Protein AF-A0A6C0LZ73-F1 (afdb_monomer)

Mean predicted aligned error: 19.34 Å

Organism: NCBI:txid1070528

Structure (mmCIF, N/CA/C/O backbone):
data_AF-A0A6C0LZ73-F1
#
_entry.id   AF-A0A6C0LZ73-F1
#
loop_
_atom_site.group_PDB
_atom_site.id
_atom_site.type_symbol
_atom_site.label_atom_id
_atom_site.label_alt_id
_atom_site.label_comp_id
_atom_site.label_asym_id
_atom_site.label_entity_id
_atom_site.label_seq_id
_atom_site.pdbx_PDB_ins_code
_atom_site.Cartn_x
_atom_site.Cartn_y
_atom_site.Cartn_z
_atom_site.occupancy
_atom_site.B_iso_or_equiv
_atom_site.auth_seq_id
_atom_site.auth_comp_id
_atom_site.auth_asym_id
_atom_site.auth_atom_id
_atom_site.pdbx_PDB_model_num
ATOM 1 N N . MET A 1 1 ? 16.440 3.340 41.763 1.00 44.56 1 MET A N 1
ATOM 2 C CA . MET A 1 1 ? 15.799 4.165 40.720 1.00 44.56 1 MET A CA 1
ATOM 3 C C . MET A 1 1 ? 16.515 3.832 39.432 1.00 44.56 1 MET A C 1
ATOM 5 O O . MET A 1 1 ? 17.595 4.354 39.195 1.00 44.56 1 MET A O 1
ATOM 9 N N . ASP A 1 2 ? 16.006 2.846 38.704 1.00 46.75 2 ASP A N 1
ATOM 10 C CA . ASP A 1 2 ? 16.681 2.287 37.537 1.00 46.75 2 ASP A CA 1
ATOM 11 C C . ASP A 1 2 ? 16.527 3.219 36.332 1.00 46.75 2 ASP A C 1
ATOM 13 O O . ASP A 1 2 ? 15.420 3.595 35.946 1.00 46.75 2 ASP A O 1
ATOM 17 N N . ASP A 1 3 ? 17.668 3.623 35.783 1.00 55.78 3 ASP A N 1
ATOM 18 C CA . ASP A 1 3 ? 17.811 4.604 34.715 1.00 55.78 3 ASP A CA 1
ATOM 19 C C . ASP A 1 3 ? 17.316 4.019 33.375 1.00 55.78 3 ASP A C 1
ATOM 21 O O . ASP A 1 3 ? 17.999 3.238 32.709 1.00 55.78 3 ASP A O 1
ATOM 25 N N . LEU A 1 4 ? 16.081 4.373 32.998 1.00 56.34 4 LEU A N 1
ATOM 26 C CA . LEU A 1 4 ? 15.359 3.867 31.817 1.00 56.34 4 LEU A CA 1
ATOM 27 C C . LEU A 1 4 ? 16.003 4.252 30.473 1.00 56.34 4 LEU A C 1
ATOM 29 O O . LEU A 1 4 ? 15.560 3.780 29.427 1.00 56.34 4 LEU A O 1
ATOM 33 N N . SER A 1 5 ? 17.040 5.094 30.482 1.00 63.62 5 SER A N 1
ATOM 34 C CA . SER A 1 5 ? 17.678 5.610 29.267 1.00 63.62 5 SER A CA 1
ATOM 35 C C . SER A 1 5 ? 18.584 4.592 28.562 1.00 63.62 5 SER A C 1
ATOM 37 O O . SER A 1 5 ? 18.956 4.798 27.408 1.00 63.62 5 SER A O 1
ATOM 39 N N . LYS A 1 6 ? 18.922 3.477 29.228 1.00 65.25 6 LYS A N 1
ATOM 40 C CA . LYS A 1 6 ? 19.854 2.455 28.714 1.00 65.25 6 LYS A CA 1
ATOM 41 C C . LYS A 1 6 ? 19.184 1.207 28.137 1.00 65.25 6 LYS A C 1
ATOM 43 O O . LYS A 1 6 ? 19.885 0.291 27.716 1.00 65.25 6 LYS A O 1
ATOM 48 N N . LEU A 1 7 ? 17.854 1.138 28.136 1.00 60.06 7 LEU A N 1
ATOM 49 C CA . LEU A 1 7 ? 17.129 -0.038 27.657 1.00 60.06 7 LEU A CA 1
ATOM 50 C C . LEU A 1 7 ? 16.953 0.010 26.138 1.00 60.06 7 LEU A C 1
ATOM 52 O O . LEU A 1 7 ? 16.575 1.034 25.566 1.00 60.06 7 LEU A O 1
ATOM 56 N N . SER A 1 8 ? 17.182 -1.131 25.486 1.00 73.94 8 SER A N 1
ATOM 57 C CA . SER A 1 8 ? 16.803 -1.345 24.090 1.00 73.94 8 SER A CA 1
ATOM 58 C C . SER A 1 8 ? 15.319 -1.026 23.893 1.00 73.94 8 SER A C 1
ATOM 60 O O . SER A 1 8 ? 14.495 -1.322 24.758 1.00 73.94 8 SER A O 1
ATOM 62 N N . LYS A 1 9 ? 14.940 -0.481 22.729 1.00 72.31 9 LYS A N 1
ATOM 63 C CA . LYS A 1 9 ? 13.530 -0.211 22.388 1.00 72.31 9 LYS A CA 1
ATOM 64 C C . LYS A 1 9 ? 12.647 -1.454 22.589 1.00 72.31 9 LYS A C 1
ATOM 66 O O . LYS A 1 9 ? 11.500 -1.316 22.998 1.00 72.31 9 LYS A O 1
ATOM 71 N N . GLY A 1 10 ? 13.192 -2.654 22.363 1.00 69.75 10 GLY A N 1
ATOM 72 C CA . GLY A 1 10 ? 12.511 -3.923 22.644 1.00 69.75 10 GLY A CA 1
ATOM 73 C C . GLY A 1 10 ? 12.307 -4.187 24.140 1.00 69.75 10 GLY A C 1
ATOM 74 O O . GLY A 1 10 ? 11.194 -4.498 24.554 1.00 69.75 10 GLY A O 1
ATOM 75 N N . GLU A 1 11 ? 13.336 -3.978 24.963 1.00 70.00 11 GLU A N 1
ATOM 76 C CA . GLU A 1 11 ? 13.262 -4.155 26.422 1.00 70.00 11 GLU A CA 1
ATOM 77 C C . GLU A 1 11 ? 12.389 -3.100 27.103 1.00 70.00 11 GLU A C 1
ATOM 79 O O . GLU A 1 11 ? 11.713 -3.403 28.081 1.00 70.00 11 GLU A O 1
ATOM 84 N N . LEU A 1 12 ? 12.366 -1.869 26.584 1.00 64.38 12 LEU A N 1
ATOM 85 C CA . LEU A 1 12 ? 11.480 -0.816 27.071 1.00 64.38 12 LEU A CA 1
ATOM 86 C C . LEU A 1 12 ? 10.012 -1.204 26.841 1.00 64.38 12 LEU A C 1
ATOM 88 O O . LEU A 1 12 ? 9.184 -1.066 27.738 1.00 64.38 12 LEU A O 1
ATOM 92 N N . ILE A 1 13 ? 9.702 -1.748 25.659 1.00 67.69 13 ILE A N 1
ATOM 93 C CA . ILE A 1 13 ? 8.361 -2.235 25.314 1.00 67.69 13 ILE A CA 1
ATOM 94 C C . ILE A 1 13 ? 7.984 -3.444 26.180 1.00 67.69 13 ILE A C 1
ATOM 96 O O . ILE A 1 13 ? 6.857 -3.502 26.668 1.00 67.69 13 ILE A O 1
ATOM 100 N N . GLU A 1 14 ? 8.895 -4.391 26.412 1.00 64.94 14 GLU A N 1
ATOM 101 C CA . GLU A 1 14 ? 8.627 -5.533 27.297 1.00 64.94 14 GLU A CA 1
ATOM 102 C C . GLU A 1 14 ? 8.450 -5.127 28.762 1.00 64.94 14 GLU A C 1
ATOM 104 O O . GLU A 1 14 ? 7.534 -5.622 29.418 1.00 64.94 14 GLU A O 1
ATOM 109 N N . ARG A 1 15 ? 9.237 -4.175 29.278 1.00 61.06 15 ARG A N 1
ATOM 110 C CA . ARG A 1 15 ? 9.051 -3.650 30.640 1.00 61.06 15 ARG A CA 1
ATOM 111 C C . ARG A 1 15 ? 7.747 -2.875 30.791 1.00 61.06 15 ARG A C 1
ATOM 113 O O . ARG A 1 15 ? 7.083 -3.064 31.801 1.00 61.06 15 ARG A O 1
ATOM 120 N N . LEU A 1 16 ? 7.345 -2.084 29.793 1.00 59.44 16 LEU A N 1
ATOM 121 C CA . LEU A 1 16 ? 6.036 -1.414 29.766 1.00 59.44 16 LEU A CA 1
ATOM 122 C C . LEU A 1 16 ? 4.876 -2.420 29.708 1.00 59.44 16 LEU A C 1
ATOM 124 O O . LEU A 1 16 ? 3.844 -2.220 30.343 1.00 59.44 16 LEU A O 1
ATOM 128 N N . LYS A 1 17 ? 5.051 -3.535 28.990 1.00 57.34 17 LYS A N 1
ATOM 129 C CA . LYS A 1 17 ? 4.087 -4.645 28.991 1.00 57.34 17 LYS A CA 1
ATOM 130 C C . LYS A 1 17 ? 4.050 -5.371 30.340 1.00 57.34 17 LYS A C 1
ATOM 132 O O . LYS A 1 17 ? 2.970 -5.757 30.776 1.00 57.34 17 LYS A O 1
ATOM 137 N N . ALA A 1 18 ? 5.189 -5.519 31.016 1.00 53.12 18 ALA A N 1
ATOM 138 C CA . ALA A 1 18 ? 5.294 -6.157 32.329 1.00 53.12 18 ALA A CA 1
ATOM 139 C C . ALA A 1 18 ? 4.784 -5.272 33.484 1.00 53.12 18 ALA A C 1
ATOM 141 O O . ALA A 1 18 ? 4.331 -5.795 34.502 1.00 53.12 18 ALA A O 1
ATOM 142 N N . THR A 1 19 ? 4.799 -3.943 33.334 1.00 49.88 19 THR A N 1
ATOM 143 C CA . THR A 1 19 ? 4.231 -2.993 34.305 1.00 49.88 19 THR A CA 1
ATOM 144 C C . THR A 1 19 ? 2.743 -2.705 34.098 1.00 49.88 19 THR A C 1
ATOM 146 O O . THR A 1 19 ? 2.168 -1.948 34.878 1.00 49.88 19 THR A O 1
ATOM 149 N N . ASN A 1 20 ? 2.065 -3.369 33.152 1.00 55.94 20 ASN A N 1
ATOM 150 C CA . ASN A 1 20 ? 0.606 -3.294 32.972 1.00 55.94 20 ASN A CA 1
ATOM 151 C C . ASN A 1 20 ? -0.1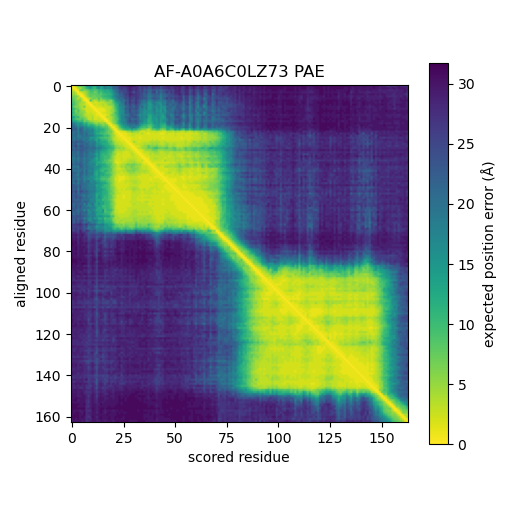96 -4.028 34.069 1.00 55.94 20 ASN A C 1
ATOM 153 O O . ASN A 1 20 ? -1.256 -4.592 33.818 1.00 55.94 20 ASN A O 1
ATOM 157 N N . LYS A 1 21 ? 0.259 -3.972 35.322 1.00 58.72 21 LYS A N 1
ATOM 158 C CA . LYS A 1 21 ? -0.655 -3.967 36.467 1.00 58.72 21 LYS A CA 1
ATOM 159 C C . LYS A 1 21 ? -1.053 -2.514 36.712 1.00 58.72 21 LYS A C 1
ATOM 161 O O . LYS A 1 21 ? -0.660 -1.907 37.704 1.00 58.72 21 LYS A O 1
ATOM 166 N N . SER A 1 22 ? -1.764 -1.937 35.745 1.00 72.75 22 SER A N 1
ATOM 167 C CA . SER A 1 22 ? -2.319 -0.593 35.864 1.00 72.75 22 SER A CA 1
ATOM 168 C C . SER A 1 22 ? -3.232 -0.558 37.088 1.00 72.75 22 SER A C 1
ATOM 170 O O . SER A 1 22 ? -4.021 -1.474 37.304 1.00 72.75 22 SER A O 1
ATOM 172 N N . THR A 1 23 ? -3.097 0.442 37.956 1.00 86.69 23 THR A N 1
ATOM 173 C CA . THR A 1 23 ? -4.063 0.643 39.043 1.00 86.69 23 THR A CA 1
ATOM 174 C C . THR A 1 23 ? -5.417 0.999 38.445 1.00 86.69 23 THR A C 1
ATOM 176 O O . THR A 1 23 ? -5.488 1.602 37.373 1.00 86.69 23 THR A O 1
ATOM 179 N N . CYS A 1 24 ? -6.491 0.630 39.132 1.00 90.50 24 CYS A N 1
ATOM 180 C CA . CYS A 1 24 ? -7.847 0.890 38.689 1.00 90.50 24 CYS A CA 1
ATOM 181 C C . CYS A 1 24 ? -8.045 2.386 38.404 1.00 90.50 24 CYS A C 1
ATOM 183 O O . CYS A 1 24 ? -7.797 3.240 39.252 1.00 90.50 24 CYS A O 1
ATOM 185 N N . ALA A 1 25 ? -8.535 2.692 37.205 1.00 88.69 25 ALA A N 1
ATOM 186 C CA . ALA A 1 25 ? -8.753 4.050 36.725 1.00 88.69 25 ALA A CA 1
ATOM 187 C C . ALA A 1 25 ? -9.956 4.756 37.381 1.00 88.69 25 ALA A C 1
ATOM 189 O O . ALA A 1 25 ? -10.216 5.923 37.086 1.00 88.69 25 ALA A O 1
ATOM 190 N N . TYR A 1 26 ? -10.685 4.074 38.271 1.00 91.75 26 TYR A N 1
ATOM 191 C CA . TYR A 1 26 ? -11.862 4.625 38.931 1.00 91.75 26 TYR A CA 1
ATOM 192 C C . TYR A 1 26 ? -11.523 5.849 39.785 1.00 91.75 26 TYR A C 1
ATOM 194 O O . TYR A 1 26 ? -10.628 5.822 40.640 1.00 91.75 26 TYR A O 1
ATOM 202 N N . ARG A 1 27 ? -12.316 6.907 39.595 1.00 91.00 27 ARG A N 1
ATOM 203 C CA . ARG A 1 27 ? -12.291 8.127 40.404 1.00 91.00 27 ARG A CA 1
ATOM 204 C C . ARG A 1 27 ? -13.671 8.406 40.973 1.00 91.00 27 ARG A C 1
ATOM 206 O O . ARG A 1 27 ? -14.644 8.503 40.227 1.00 91.00 27 ARG A O 1
ATOM 213 N N . SER A 1 28 ? -13.750 8.580 42.289 1.00 89.12 28 SER A N 1
ATOM 214 C CA . SER A 1 28 ? -14.995 8.989 42.936 1.00 89.12 28 SER A CA 1
ATOM 215 C C . SER A 1 28 ? -15.401 10.388 42.462 1.00 89.12 28 SER A C 1
ATOM 217 O O . SER A 1 28 ? -14.575 11.284 42.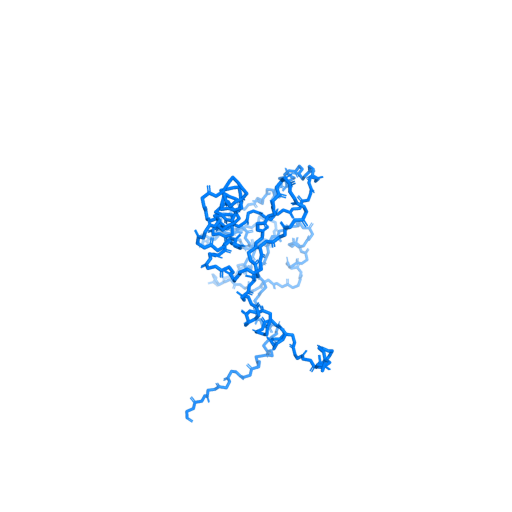320 1.00 89.12 28 SER A O 1
ATOM 219 N N . THR A 1 29 ? -16.691 10.584 42.199 1.00 86.50 29 THR A N 1
ATOM 220 C CA . THR A 1 29 ? -17.250 11.901 41.850 1.00 86.50 29 THR A CA 1
ATOM 221 C C . THR A 1 29 ? -17.601 12.725 43.086 1.00 86.50 29 THR A C 1
ATOM 223 O O . THR A 1 29 ? -17.758 13.938 42.997 1.00 86.50 29 THR A O 1
ATOM 226 N N . ARG A 1 30 ? -17.725 12.069 44.248 1.00 87.38 30 ARG A N 1
ATOM 227 C CA . ARG A 1 30 ? -18.082 12.696 45.531 1.00 87.38 30 ARG A CA 1
ATOM 228 C C . ARG A 1 30 ? -16.864 13.093 46.360 1.00 87.38 30 ARG A C 1
ATOM 230 O O . ARG A 1 30 ? -16.963 13.936 47.241 1.00 87.38 30 ARG A O 1
ATOM 237 N N . SER A 1 31 ? -15.725 12.469 46.091 1.00 82.06 31 SER A N 1
ATOM 238 C CA . SER A 1 31 ? -14.458 12.683 46.781 1.00 82.06 31 SER A CA 1
ATOM 239 C C . SER A 1 31 ? -13.340 12.629 45.750 1.00 82.06 31 SER A C 1
ATOM 241 O O . SER A 1 31 ? -13.401 11.815 44.838 1.00 82.06 31 SER A O 1
ATOM 243 N N . ASN A 1 32 ? -12.295 13.446 45.884 1.00 85.81 32 ASN A N 1
ATOM 244 C CA . ASN A 1 32 ? -11.144 13.417 44.970 1.00 85.81 32 ASN A CA 1
ATOM 245 C C . ASN A 1 32 ? -10.214 12.216 45.256 1.00 85.81 32 ASN A C 1
ATOM 247 O O . ASN A 1 32 ? -9.002 12.355 45.390 1.00 85.81 32 ASN A O 1
ATOM 251 N N . THR A 1 33 ? -10.803 11.037 45.447 1.00 89.00 33 THR A N 1
ATOM 252 C CA . THR A 1 33 ? -10.117 9.789 45.765 1.00 89.00 33 THR A CA 1
ATOM 253 C C . THR A 1 33 ? -10.155 8.868 44.552 1.00 89.00 33 THR A C 1
ATOM 255 O O . THR A 1 33 ? -11.204 8.661 43.933 1.00 89.00 33 THR A O 1
ATOM 258 N N . SER A 1 34 ? -8.997 8.308 44.207 1.00 89.56 34 SER A N 1
ATOM 259 C CA . SER A 1 34 ? -8.852 7.290 43.167 1.00 89.56 34 SER A CA 1
ATOM 260 C C . SER A 1 34 ? -8.696 5.904 43.781 1.00 89.56 34 SER A C 1
ATOM 262 O O . SER A 1 34 ? -8.147 5.756 44.875 1.00 89.56 34 SER A O 1
ATOM 264 N N . CYS A 1 35 ? -9.151 4.881 43.064 1.00 88.50 35 CYS A N 1
ATOM 265 C CA . CYS A 1 35 ? -8.920 3.503 43.467 1.00 88.50 35 CYS A CA 1
ATOM 266 C C . CYS A 1 35 ? -7.428 3.150 43.328 1.00 88.50 35 CYS A C 1
ATOM 268 O O . CYS A 1 35 ? -6.800 3.445 42.317 1.00 88.50 35 CYS A O 1
ATOM 270 N N . THR A 1 36 ? -6.854 2.519 44.351 1.00 88.75 36 THR A N 1
ATOM 271 C CA . THR A 1 36 ? -5.452 2.063 44.357 1.00 88.75 36 THR A CA 1
ATOM 272 C C . THR A 1 36 ? -5.316 0.569 44.069 1.00 88.75 36 THR A C 1
ATOM 274 O O . THR A 1 36 ? -4.202 0.066 43.935 1.00 88.75 36 THR A O 1
ATOM 277 N N . SER A 1 37 ? -6.436 -0.154 43.966 1.00 87.25 37 SER A N 1
ATOM 278 C CA . SER A 1 37 ? -6.452 -1.575 43.623 1.00 87.25 37 SER A CA 1
ATOM 279 C C . SER A 1 37 ? -5.895 -1.804 42.223 1.00 87.25 37 SER A C 1
ATOM 281 O O . SER A 1 37 ? -5.999 -0.945 41.350 1.00 87.25 37 SER A O 1
ATOM 283 N N . LEU A 1 38 ? -5.333 -2.985 41.992 1.00 89.00 38 LEU A N 1
ATOM 284 C CA . LEU A 1 38 ? -4.854 -3.377 40.671 1.00 89.00 38 LEU A CA 1
ATOM 285 C C . LEU A 1 38 ? -6.032 -3.577 39.712 1.00 89.00 38 LEU A C 1
ATOM 287 O O . LEU A 1 38 ? -7.062 -4.131 40.096 1.00 89.00 38 LEU A O 1
ATOM 291 N N . SER A 1 39 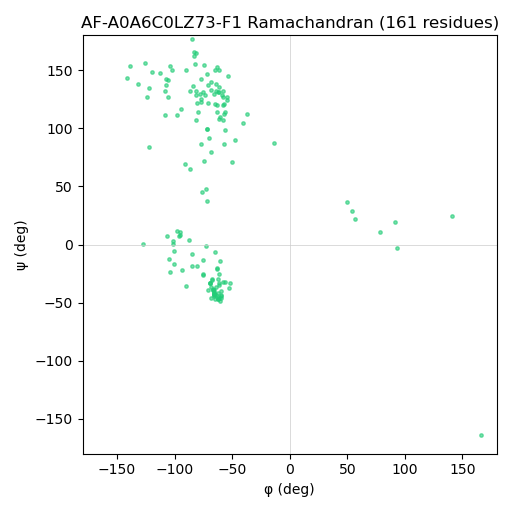? -5.875 -3.134 38.468 1.00 85.50 39 SER A N 1
ATOM 292 C CA . SER A 1 39 ? -6.797 -3.450 37.385 1.00 85.50 39 SER A CA 1
ATOM 293 C C . SER A 1 39 ? -6.746 -4.944 37.094 1.00 85.50 39 SER A C 1
ATOM 295 O O . SER A 1 39 ? -5.671 -5.513 36.900 1.00 85.50 39 SER A O 1
ATOM 297 N N . THR A 1 40 ? -7.916 -5.566 37.045 1.00 83.81 40 THR A N 1
ATOM 298 C CA . THR A 1 40 ? -8.105 -6.969 36.650 1.00 83.81 40 THR A CA 1
ATOM 299 C C . THR A 1 40 ? -8.592 -7.076 35.208 1.00 83.81 40 THR A C 1
ATOM 301 O O . THR A 1 40 ? -8.467 -8.124 34.580 1.00 83.81 40 THR A O 1
ATOM 304 N N . THR A 1 41 ? -9.101 -5.975 34.650 1.00 82.75 41 THR A N 1
ATOM 305 C CA . THR A 1 41 ? -9.667 -5.916 33.303 1.00 82.75 41 THR A CA 1
ATOM 306 C C . THR A 1 41 ? -8.723 -5.244 32.304 1.00 82.75 41 THR A C 1
ATOM 308 O O . THR A 1 41 ? -7.924 -4.371 32.652 1.00 82.75 41 THR A O 1
ATOM 311 N N . ALA A 1 42 ? -8.855 -5.606 31.023 1.00 84.56 42 ALA A N 1
ATOM 312 C CA . ALA A 1 42 ? -8.075 -5.010 29.932 1.00 84.56 42 ALA A CA 1
ATOM 313 C C . ALA A 1 42 ? -8.345 -3.503 29.732 1.00 84.56 42 ALA A C 1
ATOM 315 O O . ALA A 1 42 ? -7.509 -2.796 29.181 1.00 84.56 42 ALA A O 1
ATOM 316 N N . HIS A 1 43 ? -9.493 -3.006 30.207 1.00 84.88 43 HIS A N 1
ATOM 317 C CA . HIS A 1 43 ? -9.902 -1.602 30.117 1.00 84.88 43 HIS A CA 1
ATOM 318 C C . HIS A 1 43 ? -9.559 -0.780 31.376 1.00 84.88 43 HIS A C 1
ATOM 320 O O . HIS A 1 43 ? -9.996 0.364 31.491 1.00 84.88 43 HIS A O 1
ATOM 326 N N . GLY A 1 44 ? -8.760 -1.321 32.307 1.00 88.69 44 GLY A N 1
ATOM 327 C CA . GLY A 1 44 ? -8.147 -0.535 33.385 1.00 88.69 44 GLY A CA 1
ATOM 328 C C . GLY A 1 44 ? -8.947 -0.442 34.690 1.00 88.69 44 GLY A C 1
ATOM 329 O O . GLY A 1 44 ? -8.701 0.475 35.472 1.00 88.69 44 GLY A O 1
ATOM 330 N N . TYR A 1 45 ? -9.901 -1.341 34.951 1.00 92.19 45 TYR A N 1
ATOM 331 C CA . TYR A 1 45 ? -10.710 -1.356 36.180 1.00 92.19 45 TYR A CA 1
ATOM 332 C C . TYR A 1 45 ? -10.540 -2.653 36.980 1.00 92.19 45 TYR A C 1
ATOM 334 O O . TYR A 1 45 ? -10.287 -3.718 36.413 1.00 92.19 45 TYR A O 1
ATOM 342 N N . CYS A 1 46 ? -10.657 -2.555 38.308 1.00 92.94 46 CYS A N 1
ATOM 343 C CA . CYS A 1 46 ? -10.720 -3.712 39.205 1.00 92.94 46 CYS A CA 1
ATOM 344 C C . CYS A 1 46 ? -12.146 -4.276 39.280 1.00 92.94 46 CYS A C 1
ATOM 346 O O . CYS A 1 46 ? -13.101 -3.583 38.928 1.00 92.94 46 CYS A O 1
ATOM 348 N N . ASP A 1 47 ? -12.296 -5.487 39.819 1.00 92.25 47 ASP A N 1
ATOM 349 C CA . ASP A 1 47 ? -13.585 -6.197 39.885 1.00 92.25 47 ASP A CA 1
ATOM 350 C C . ASP A 1 47 ? -14.677 -5.414 40.634 1.00 92.25 47 ASP A C 1
ATOM 352 O O . ASP A 1 47 ? -15.843 -5.466 40.267 1.00 92.25 47 ASP A O 1
ATOM 356 N N . ILE A 1 48 ? -14.301 -4.620 41.644 1.00 93.50 48 ILE A N 1
ATOM 357 C CA . ILE A 1 48 ? -15.243 -3.801 42.429 1.00 93.50 48 ILE A CA 1
ATOM 358 C C . ILE A 1 48 ? -15.826 -2.653 41.592 1.00 93.50 48 ILE A C 1
ATOM 360 O O . ILE A 1 48 ? -16.967 -2.245 41.796 1.00 93.50 48 ILE A O 1
ATOM 364 N N . HIS A 1 49 ? -15.041 -2.106 40.662 1.00 93.44 49 HIS A N 1
ATOM 365 C CA . HIS A 1 49 ? -15.433 -0.947 39.859 1.00 93.44 49 HIS A CA 1
ATOM 366 C C . HIS A 1 49 ? -15.762 -1.305 38.406 1.00 93.44 49 HIS A C 1
ATOM 368 O O . HIS A 1 49 ? -15.986 -0.393 37.607 1.00 93.44 49 HIS A O 1
ATOM 374 N N . ALA A 1 50 ? -15.817 -2.596 38.068 1.00 91.69 50 ALA A N 1
ATOM 375 C CA . ALA A 1 50 ? -16.086 -3.089 36.720 1.00 91.69 50 ALA A CA 1
ATOM 376 C C . ALA A 1 50 ? -17.483 -2.693 36.199 1.00 91.69 50 ALA A C 1
ATOM 378 O O . ALA A 1 50 ? -17.643 -2.458 35.004 1.00 91.69 50 ALA A O 1
ATOM 379 N N . ASP A 1 51 ? -18.464 -2.531 37.093 1.00 92.81 51 ASP A N 1
ATOM 380 C CA . ASP A 1 51 ? -19.849 -2.164 36.753 1.00 92.81 51 ASP A CA 1
ATOM 381 C C . ASP A 1 51 ? -20.147 -0.657 36.859 1.00 92.81 51 ASP A C 1
ATOM 383 O O . ASP A 1 51 ? -21.292 -0.214 36.757 1.00 92.81 51 ASP A O 1
ATOM 387 N N . THR A 1 52 ? -19.127 0.177 37.073 1.00 93.06 52 THR A N 1
ATOM 388 C CA . THR A 1 52 ? -19.319 1.635 37.125 1.00 93.06 52 THR A CA 1
ATOM 389 C C . THR A 1 52 ? -19.538 2.224 35.727 1.00 93.06 52 THR A C 1
ATOM 391 O O . THR A 1 52 ? -19.027 1.710 34.734 1.00 93.06 52 THR A O 1
ATOM 394 N N . LEU A 1 53 ? -20.221 3.375 35.627 1.00 93.38 53 LEU A N 1
ATOM 395 C CA . LEU A 1 53 ? -20.373 4.098 34.348 1.00 93.38 53 LEU A CA 1
ATOM 396 C C . LEU A 1 53 ? -19.019 4.443 33.696 1.00 93.38 53 LEU A C 1
ATOM 398 O O . LEU A 1 53 ? -18.900 4.449 32.471 1.00 93.38 53 LEU A O 1
ATOM 402 N N . GLN A 1 54 ? -17.989 4.702 34.511 1.00 91.25 54 GLN A N 1
ATOM 403 C CA . GLN A 1 54 ? -16.627 4.956 34.032 1.00 91.25 54 GLN A CA 1
ATOM 404 C C . GLN A 1 54 ? -16.025 3.706 33.374 1.00 91.25 54 GLN A C 1
ATOM 406 O O . GLN A 1 54 ? -15.474 3.799 32.275 1.00 91.25 54 GLN A O 1
ATOM 411 N N . ALA A 1 55 ? -16.193 2.537 34.000 1.00 91.56 55 ALA A N 1
ATOM 412 C CA . ALA A 1 55 ? -15.765 1.261 33.436 1.00 91.56 55 ALA A CA 1
ATOM 413 C C . ALA A 1 55 ? -16.549 0.898 32.169 1.00 91.56 55 ALA A C 1
ATOM 415 O O . ALA A 1 55 ? -15.944 0.491 31.181 1.00 91.56 55 ALA A O 1
ATOM 416 N N . ALA A 1 56 ? -17.864 1.133 32.141 1.00 92.00 56 ALA A N 1
ATOM 417 C CA . ALA A 1 56 ? -18.695 0.890 30.963 1.00 92.00 56 ALA A CA 1
ATOM 418 C C . ALA A 1 56 ? -18.240 1.721 29.747 1.00 92.00 56 ALA A C 1
ATOM 420 O O . ALA A 1 56 ? -18.063 1.171 28.660 1.00 92.00 56 ALA A O 1
ATOM 421 N N . SER A 1 57 ? -17.971 3.019 29.936 1.00 92.56 57 SER A N 1
ATOM 422 C CA . SER A 1 57 ? -17.451 3.881 28.864 1.00 92.56 57 SER A CA 1
ATOM 423 C C . SER A 1 57 ? -16.037 3.479 28.429 1.00 92.56 57 SER A C 1
ATOM 425 O O . SER A 1 57 ? -15.727 3.486 27.238 1.00 92.56 57 SER A O 1
ATOM 427 N N . ALA A 1 58 ? -15.172 3.081 29.367 1.00 90.38 58 ALA A N 1
ATOM 428 C CA . ALA A 1 58 ? -13.839 2.582 29.038 1.00 90.38 58 ALA A CA 1
ATOM 429 C C . ALA A 1 58 ? -13.887 1.259 28.255 1.00 90.38 58 ALA A C 1
ATOM 431 O O . ALA A 1 58 ? -13.126 1.088 27.303 1.00 90.38 58 ALA A O 1
ATOM 432 N N . ARG A 1 59 ? -14.810 0.356 28.607 1.00 90.75 59 ARG A N 1
ATOM 433 C CA . ARG A 1 59 ? -15.051 -0.901 27.892 1.00 90.75 59 ARG A CA 1
ATOM 434 C C . ARG A 1 59 ? -15.520 -0.649 26.463 1.00 90.75 59 ARG A C 1
ATOM 436 O O . ARG A 1 59 ? -14.959 -1.236 25.549 1.00 90.75 59 ARG A O 1
ATOM 443 N N . GLU A 1 60 ? -16.485 0.246 26.264 1.00 92.50 60 GLU A N 1
ATOM 444 C CA . GLU A 1 60 ? -16.968 0.609 24.925 1.00 92.50 60 GLU A CA 1
ATOM 445 C C . GLU A 1 60 ? -15.843 1.184 24.052 1.00 92.50 60 GLU A C 1
ATOM 447 O O . GLU A 1 60 ? -15.667 0.773 22.906 1.00 92.50 60 GLU A O 1
ATOM 452 N N . ARG A 1 61 ? -15.018 2.084 24.603 1.00 87.06 61 ARG A N 1
ATOM 453 C CA . ARG A 1 61 ? -13.858 2.642 23.887 1.00 87.06 61 ARG A CA 1
ATOM 454 C C . ARG A 1 61 ? -12.833 1.572 23.526 1.00 87.06 61 ARG A C 1
ATOM 456 O O . ARG A 1 61 ? -12.309 1.592 22.417 1.00 87.06 61 ARG A O 1
ATOM 463 N N . TYR A 1 62 ? -12.559 0.644 24.441 1.00 88.88 62 TYR A N 1
ATOM 464 C CA . TYR A 1 62 ? -11.636 -0.465 24.206 1.00 88.88 62 TYR A CA 1
ATOM 465 C C . TYR A 1 62 ? -12.164 -1.433 23.140 1.00 88.88 62 TYR A C 1
ATOM 467 O O . TYR A 1 62 ? -11.420 -1.857 22.257 1.00 88.88 62 TYR A O 1
ATOM 475 N N . GLU A 1 63 ? -13.455 -1.761 23.174 1.00 90.88 63 GLU A N 1
ATOM 476 C CA . GLU A 1 63 ? -14.089 -2.616 22.170 1.00 90.88 63 GLU A CA 1
ATOM 477 C C . GLU A 1 63 ? -14.105 -1.943 20.794 1.00 90.88 63 GLU A C 1
ATOM 479 O O . GLU A 1 63 ? -13.732 -2.562 19.798 1.00 90.88 63 GLU A O 1
ATOM 484 N N . LYS A 1 64 ? -14.436 -0.649 20.735 1.00 89.69 64 LYS A N 1
ATOM 485 C CA . LYS A 1 64 ? -14.380 0.128 19.495 1.00 89.69 64 LYS A CA 1
ATOM 486 C C . LYS A 1 64 ? -12.963 0.173 18.922 1.00 89.69 64 LYS A C 1
ATOM 488 O O . LYS A 1 64 ? -12.790 -0.132 17.747 1.00 89.69 64 LYS A O 1
ATOM 493 N N . ALA A 1 65 ? -11.962 0.489 19.746 1.00 83.38 65 ALA A N 1
ATOM 494 C CA . ALA A 1 65 ? -10.565 0.533 19.320 1.00 83.38 65 ALA A CA 1
ATOM 495 C C . ALA A 1 65 ? -10.073 -0.844 18.853 1.00 83.38 65 ALA A C 1
ATOM 497 O O . ALA A 1 65 ? -9.519 -0.965 17.771 1.00 83.38 65 ALA A O 1
ATOM 498 N N . SER A 1 66 ? -10.349 -1.907 19.609 1.00 84.56 66 SER A N 1
ATOM 499 C CA . SER A 1 66 ? -9.931 -3.262 19.227 1.00 84.56 66 SER A CA 1
ATOM 500 C C . SER A 1 66 ? -10.649 -3.789 17.980 1.00 84.56 66 SER A C 1
ATOM 502 O O . SER A 1 66 ? -10.070 -4.568 17.223 1.00 84.56 66 SER A O 1
ATOM 504 N N . ARG A 1 67 ? -11.892 -3.363 17.722 1.00 84.19 67 ARG A N 1
ATOM 505 C CA . ARG A 1 67 ? -12.599 -3.647 16.466 1.00 84.19 67 ARG A CA 1
ATOM 506 C C . ARG A 1 67 ? -12.012 -2.866 15.290 1.00 84.19 67 ARG A C 1
ATOM 508 O O . ARG A 1 67 ? -11.911 -3.425 14.199 1.00 84.19 67 ARG A O 1
ATOM 515 N N . GLU A 1 68 ? -11.624 -1.615 15.508 1.00 78.44 68 GLU A N 1
ATOM 516 C CA . GLU A 1 68 ? -10.947 -0.783 14.509 1.00 78.44 68 GLU A CA 1
ATOM 517 C C . GLU A 1 68 ? -9.561 -1.344 14.170 1.00 78.44 68 GLU A C 1
ATOM 519 O O . GLU A 1 68 ? -9.247 -1.478 12.998 1.00 78.44 68 GLU A O 1
ATOM 524 N N . GLU A 1 69 ? -8.792 -1.806 15.160 1.00 70.69 69 GLU A N 1
ATOM 525 C CA . GLU A 1 69 ? -7.488 -2.454 14.944 1.00 70.69 69 GLU A CA 1
ATOM 526 C C . GLU A 1 69 ? -7.588 -3.821 14.246 1.00 70.69 69 GLU A C 1
ATOM 528 O O . GLU A 1 69 ? -6.668 -4.228 13.537 1.00 70.69 69 GLU A O 1
ATOM 533 N N . ARG A 1 70 ? -8.686 -4.563 14.449 1.00 74.06 70 ARG A N 1
ATOM 534 C CA . ARG A 1 70 ? -8.946 -5.837 13.747 1.00 74.06 70 ARG A CA 1
ATOM 535 C C . ARG A 1 70 ? -9.506 -5.646 12.344 1.00 74.06 70 ARG A C 1
ATOM 537 O O . ARG A 1 70 ? -9.480 -6.585 11.551 1.00 74.06 70 ARG A O 1
ATOM 544 N N . SER A 1 71 ? -10.039 -4.467 12.054 1.00 68.06 71 SER A N 1
ATOM 545 C CA . SER A 1 71 ? -10.401 -4.092 10.697 1.00 68.06 71 SER A CA 1
ATOM 546 C C . SER A 1 71 ? -9.113 -3.627 10.010 1.00 68.06 71 SER A C 1
ATOM 548 O O . SER A 1 71 ? -8.371 -2.856 10.611 1.00 68.06 71 SER A O 1
ATOM 550 N N . PRO A 1 72 ? -8.779 -4.087 8.792 1.00 56.00 72 PRO A N 1
ATOM 551 C CA . PRO A 1 72 ? -7.677 -3.485 8.051 1.00 56.00 72 PRO A CA 1
ATOM 552 C C . PRO A 1 72 ? -7.990 -1.993 7.917 1.00 56.00 72 PRO A C 1
ATOM 554 O O . PRO A 1 72 ? -9.004 -1.622 7.326 1.00 56.00 72 PRO A O 1
ATOM 557 N N . THR A 1 73 ? -7.185 -1.149 8.555 1.00 54.25 73 THR A N 1
ATOM 558 C CA . THR A 1 73 ? -7.390 0.295 8.553 1.00 54.25 73 THR A CA 1
ATOM 559 C C . THR A 1 73 ? -7.397 0.802 7.109 1.00 54.25 73 THR A C 1
ATOM 561 O O . THR A 1 73 ? -6.429 0.558 6.384 1.00 54.25 73 THR A O 1
ATOM 564 N N . PRO A 1 74 ? -8.420 1.553 6.662 1.00 54.88 74 PRO A N 1
ATOM 565 C CA . PRO A 1 74 ? -8.165 2.561 5.651 1.00 54.88 74 PRO A CA 1
ATOM 566 C C . PRO A 1 74 ? -7.226 3.604 6.291 1.00 54.88 74 PRO A C 1
ATOM 568 O O . PRO A 1 74 ? -7.439 3.998 7.444 1.00 54.88 74 PRO A O 1
ATOM 571 N N . PRO A 1 75 ? -6.135 4.000 5.619 1.00 50.34 75 PRO A N 1
ATOM 572 C CA . PRO A 1 75 ? -5.165 4.926 6.184 1.00 50.34 75 PRO A CA 1
ATOM 573 C C . PRO A 1 75 ? -5.826 6.286 6.444 1.00 50.34 75 PRO A C 1
ATOM 575 O O . PRO A 1 75 ? -6.313 6.941 5.529 1.00 50.34 75 PRO A O 1
ATOM 578 N N . ASN A 1 76 ? -5.821 6.712 7.707 1.00 49.09 76 ASN A N 1
ATOM 579 C CA . ASN A 1 76 ? -6.174 8.067 8.116 1.00 49.09 76 ASN A CA 1
ATOM 580 C C . ASN A 1 76 ? -5.041 9.015 7.675 1.00 49.09 76 ASN A C 1
ATOM 582 O O . ASN A 1 76 ? -4.005 9.102 8.337 1.00 49.09 76 ASN A O 1
ATOM 586 N N . SER A 1 77 ? -5.235 9.704 6.554 1.00 50.38 77 SER A N 1
ATOM 587 C CA . SER A 1 77 ? -4.655 11.029 6.314 1.00 50.38 77 SER A CA 1
ATOM 588 C C . SER A 1 77 ? -5.788 12.049 6.441 1.00 50.38 77 SER A C 1
ATOM 590 O O . SER A 1 77 ? -6.903 11.742 6.021 1.00 50.38 77 SER A O 1
ATOM 592 N N . PRO A 1 78 ? -5.541 13.232 7.034 1.00 51.69 78 PRO A N 1
ATOM 593 C CA . PRO A 1 78 ? -6.561 14.265 7.159 1.00 51.69 78 PRO A CA 1
ATOM 594 C C . PRO A 1 78 ? -7.016 14.697 5.767 1.00 51.69 78 PRO A C 1
ATOM 596 O O . PRO A 1 78 ? -6.155 14.912 4.913 1.00 51.69 78 PRO A O 1
ATOM 599 N N . ASP A 1 79 ? -8.336 14.827 5.593 1.00 51.50 79 ASP A N 1
ATOM 600 C CA . ASP A 1 79 ? -9.044 15.590 4.559 1.00 51.50 79 ASP A CA 1
ATOM 601 C C . ASP A 1 79 ? -8.123 16.563 3.806 1.00 51.50 79 ASP A C 1
ATOM 603 O O . ASP A 1 79 ? -7.925 17.730 4.155 1.00 51.50 79 ASP A O 1
ATOM 607 N N . ARG A 1 80 ? -7.506 16.041 2.759 1.00 51.97 80 ARG A N 1
ATOM 608 C CA . ARG A 1 80 ? -7.470 16.738 1.495 1.00 51.97 80 ARG A CA 1
ATOM 609 C C . ARG A 1 80 ? -8.458 15.953 0.674 1.00 51.97 80 ARG A C 1
ATOM 611 O O . ARG A 1 80 ? -8.330 14.729 0.628 1.00 51.97 80 ARG A O 1
ATOM 618 N N . ASP A 1 81 ? -9.427 16.635 0.089 1.00 48.97 81 ASP A N 1
ATOM 619 C CA . ASP A 1 81 ? -10.084 16.173 -1.118 1.00 48.97 81 ASP A CA 1
ATOM 620 C C . ASP A 1 81 ? -8.966 15.752 -2.083 1.00 48.97 81 ASP A C 1
ATOM 622 O O . ASP A 1 81 ? -8.369 16.560 -2.789 1.00 48.97 81 ASP A O 1
ATOM 626 N N . ILE A 1 82 ? -8.570 14.483 -2.012 1.00 52.56 82 ILE A N 1
ATOM 627 C CA . ILE A 1 82 ? -7.982 13.807 -3.142 1.00 52.56 82 ILE A CA 1
ATOM 628 C C . ILE A 1 82 ? -9.236 13.541 -3.944 1.00 52.56 82 ILE A C 1
ATOM 630 O O . ILE A 1 82 ? -9.924 12.543 -3.740 1.00 52.56 82 ILE A O 1
ATOM 634 N N . GLU A 1 83 ? -9.597 14.542 -4.750 1.00 56.47 83 GLU A N 1
ATOM 635 C CA . GLU A 1 83 ? -10.206 14.273 -6.037 1.00 56.47 83 GLU A CA 1
ATOM 636 C C . GLU A 1 83 ? -9.465 13.037 -6.534 1.00 56.47 83 GLU A C 1
ATOM 638 O O . GLU A 1 83 ? -8.232 13.056 -6.635 1.00 56.47 83 GLU A O 1
ATOM 643 N N . ASP A 1 84 ? -10.188 11.920 -6.618 1.00 49.25 84 ASP A N 1
ATOM 644 C CA . ASP A 1 84 ? -9.748 10.746 -7.348 1.00 49.25 84 ASP A CA 1
ATOM 645 C C . ASP A 1 84 ? -9.518 11.303 -8.753 1.00 49.25 84 ASP A C 1
ATOM 647 O O . ASP A 1 84 ? -10.433 11.436 -9.563 1.00 49.25 84 ASP A O 1
ATOM 651 N N . ASP A 1 85 ? -8.314 11.830 -8.970 1.00 51.72 85 ASP A N 1
ATOM 652 C CA . ASP A 1 85 ? -7.759 12.087 -10.275 1.00 51.72 85 ASP A CA 1
ATOM 653 C C . ASP A 1 85 ? -7.550 10.659 -10.771 1.00 51.72 85 ASP A C 1
ATOM 655 O O . ASP A 1 85 ? -6.473 10.065 -10.652 1.00 51.72 85 ASP A O 1
ATOM 659 N N . ASP A 1 86 ? -8.649 10.061 -11.239 1.00 56.66 86 ASP A N 1
ATOM 660 C CA . ASP A 1 86 ? -8.657 9.203 -12.403 1.00 56.66 86 ASP A CA 1
ATOM 661 C C . ASP A 1 86 ? -7.920 10.012 -13.490 1.00 56.66 86 ASP A C 1
ATOM 663 O O . ASP A 1 86 ? -8.540 10.572 -14.390 1.00 56.66 86 ASP A O 1
ATOM 667 N N . GLU A 1 87 ? -6.592 10.169 -13.350 1.00 63.16 87 GLU A N 1
ATOM 668 C CA . GLU A 1 87 ? -5.701 10.659 -14.390 1.00 63.16 87 GLU A CA 1
ATOM 669 C C . GLU A 1 87 ? -5.971 9.680 -15.520 1.00 63.16 87 GLU A C 1
ATOM 671 O O . GLU A 1 87 ? -5.484 8.546 -15.454 1.00 63.16 87 GLU A O 1
ATOM 676 N N . ASP A 1 88 ? -6.814 10.090 -16.474 1.00 63.22 88 ASP A N 1
ATOM 677 C CA . ASP A 1 88 ? -7.269 9.287 -17.599 1.00 63.22 88 ASP A CA 1
ATOM 678 C C . ASP A 1 88 ? -6.070 8.491 -18.115 1.00 63.22 88 ASP A C 1
ATOM 680 O O . ASP A 1 88 ? -5.138 9.060 -18.701 1.00 63.22 88 ASP A O 1
ATOM 684 N N . GLU A 1 89 ? -6.029 7.184 -17.810 1.00 65.12 89 GLU A N 1
ATOM 685 C CA . GLU A 1 89 ? -4.906 6.355 -18.228 1.00 65.12 89 GLU A CA 1
ATOM 686 C C . GLU A 1 89 ? -4.841 6.496 -19.750 1.00 65.12 89 GLU A C 1
ATOM 688 O O . GLU A 1 89 ? -5.840 6.221 -20.421 1.00 65.12 89 GLU A O 1
ATOM 693 N N . PRO A 1 90 ? -3.716 6.975 -20.316 1.00 66.88 90 PRO A N 1
ATOM 694 C CA . PRO A 1 90 ? -3.682 7.359 -21.716 1.00 66.88 90 PRO A CA 1
ATOM 695 C C . PRO A 1 90 ? -4.083 6.154 -22.558 1.00 66.88 90 PRO A C 1
ATOM 697 O O . PRO A 1 90 ? -3.436 5.106 -22.480 1.00 66.88 90 PRO A O 1
ATOM 700 N N . GLU A 1 91 ? -5.159 6.301 -23.335 1.00 77.44 91 GLU A N 1
ATOM 701 C CA . GLU A 1 91 ? -5.732 5.207 -24.115 1.00 77.44 91 GLU A CA 1
ATOM 702 C C . GLU A 1 91 ? -4.664 4.649 -25.067 1.00 77.44 91 GLU A C 1
ATOM 704 O O . GLU A 1 91 ? -4.238 5.288 -26.035 1.00 77.44 91 GLU A O 1
ATOM 709 N N . ILE A 1 92 ? -4.164 3.451 -24.756 1.00 80.25 92 ILE A N 1
ATOM 710 C CA . ILE A 1 92 ? -3.106 2.817 -25.538 1.00 80.25 92 ILE A CA 1
ATOM 711 C C . ILE A 1 92 ? -3.760 2.152 -26.749 1.00 80.25 92 ILE A C 1
ATOM 713 O O . ILE A 1 92 ? -4.396 1.106 -26.632 1.00 80.25 92 ILE A O 1
ATOM 717 N N . SER A 1 93 ? -3.566 2.730 -27.934 1.00 86.44 93 SER A N 1
ATOM 718 C CA . SER A 1 93 ? -4.011 2.135 -29.199 1.00 86.44 93 SER A CA 1
ATOM 719 C C . SER A 1 93 ? -3.175 0.892 -29.547 1.00 86.44 93 SER A C 1
ATOM 721 O O . SER A 1 93 ? -2.117 0.988 -30.173 1.00 86.44 93 SER A O 1
ATOM 723 N N . VAL A 1 94 ? -3.637 -0.290 -29.127 1.00 90.12 94 VAL A N 1
ATOM 724 C CA . VAL A 1 94 ? -3.002 -1.589 -29.417 1.00 90.12 94 VAL A CA 1
ATOM 725 C C . VAL A 1 94 ? -3.803 -2.399 -30.438 1.00 90.12 94 VAL A C 1
ATOM 727 O O . VAL A 1 94 ? -5.030 -2.422 -30.417 1.00 90.12 94 VAL A O 1
ATOM 730 N N . GLN A 1 95 ? -3.102 -3.104 -31.324 1.00 90.75 95 GLN A N 1
ATOM 731 C CA . GLN A 1 95 ? -3.668 -3.998 -32.337 1.00 90.75 95 GLN A CA 1
ATOM 732 C C . GLN A 1 95 ? -3.052 -5.397 -32.236 1.00 90.75 95 GLN A C 1
ATOM 734 O O . GLN A 1 95 ? -1.939 -5.558 -31.743 1.00 90.75 95 GLN A O 1
ATOM 739 N N . HIS A 1 96 ? -3.747 -6.427 -32.718 1.00 93.38 96 HIS A N 1
ATOM 740 C CA . HIS A 1 96 ? -3.174 -7.773 -32.771 1.00 93.38 96 HIS A CA 1
ATOM 741 C C . HIS A 1 96 ? -2.131 -7.870 -33.886 1.00 93.38 96 HIS A C 1
ATOM 743 O O . HIS A 1 96 ? -2.412 -7.547 -35.041 1.00 93.38 96 HIS A O 1
ATOM 749 N N . ASN A 1 97 ? -0.941 -8.360 -33.555 1.00 90.25 97 ASN A N 1
ATOM 750 C CA . ASN A 1 97 ? 0.081 -8.678 -34.541 1.00 90.25 97 ASN A CA 1
ATOM 751 C C . ASN A 1 97 ? -0.119 -10.088 -35.131 1.00 90.25 97 ASN A C 1
ATOM 753 O O . ASN A 1 97 ? -0.984 -10.858 -34.708 1.00 90.25 97 ASN A O 1
ATOM 757 N N . ARG A 1 98 ? 0.725 -10.464 -36.102 1.00 91.19 98 ARG A N 1
ATOM 758 C CA . ARG A 1 98 ? 0.666 -11.777 -36.780 1.00 91.19 98 ARG A CA 1
ATOM 759 C C . ARG A 1 98 ? 0.849 -12.992 -35.858 1.00 91.19 98 ARG A C 1
ATOM 761 O O . ARG A 1 98 ? 0.590 -14.111 -36.285 1.00 91.19 98 ARG A O 1
ATOM 768 N N . TYR A 1 99 ? 1.329 -12.777 -34.634 1.00 90.25 99 TYR A N 1
ATOM 769 C CA . TYR A 1 99 ? 1.554 -13.806 -33.618 1.00 90.25 99 TYR A CA 1
ATOM 770 C C . TYR A 1 99 ? 0.446 -13.848 -32.559 1.00 90.25 99 TYR A C 1
ATOM 772 O O . TYR A 1 99 ? 0.538 -14.632 -31.619 1.00 90.25 99 TYR A O 1
ATOM 780 N N . GLY A 1 100 ? -0.594 -13.018 -32.697 1.00 89.88 100 GLY A N 1
ATOM 781 C CA . GLY A 1 100 ? -1.690 -12.927 -31.735 1.00 89.88 100 GLY A CA 1
ATOM 782 C C . GLY A 1 100 ? -1.357 -12.116 -30.481 1.00 89.88 100 GLY A C 1
ATOM 783 O O . GLY A 1 100 ? -2.140 -12.129 -29.536 1.00 89.88 100 GLY A O 1
ATOM 784 N N . ASN A 1 101 ? -0.228 -11.401 -30.460 1.00 92.69 101 ASN A N 1
ATOM 785 C CA . ASN A 1 101 ? 0.129 -10.506 -29.363 1.00 92.69 101 ASN A CA 1
ATOM 786 C C . ASN A 1 101 ? -0.407 -9.092 -29.616 1.00 92.69 101 ASN A C 1
ATOM 788 O O . ASN A 1 101 ? -0.513 -8.658 -30.763 1.00 92.69 101 ASN A O 1
ATOM 792 N N . PHE A 1 102 ? -0.711 -8.362 -28.542 1.00 93.75 102 PHE A N 1
ATOM 793 C CA . PHE A 1 102 ? -1.143 -6.968 -28.623 1.00 93.75 102 PHE A CA 1
ATOM 794 C C . PHE A 1 102 ? 0.068 -6.062 -28.795 1.00 93.75 102 PHE A C 1
ATOM 796 O O . PHE A 1 102 ? 0.969 -6.055 -27.964 1.00 93.75 102 PHE A O 1
ATOM 803 N N . GLU A 1 103 ? 0.093 -5.295 -29.871 1.00 93.44 103 GLU A N 1
ATOM 804 C CA . GLU A 1 103 ? 1.225 -4.487 -30.293 1.00 93.44 103 GLU A CA 1
ATOM 805 C C . GLU A 1 103 ? 0.765 -3.066 -30.620 1.00 93.44 103 GLU A C 1
ATOM 807 O O . GLU A 1 103 ? -0.278 -2.865 -31.242 1.00 93.44 103 GLU A O 1
ATOM 812 N N . HIS A 1 104 ? 1.540 -2.065 -30.212 1.00 92.56 104 HIS A N 1
ATOM 813 C CA . HIS A 1 104 ? 1.268 -0.679 -30.578 1.00 92.56 104 HIS A CA 1
ATOM 814 C C . HIS A 1 104 ? 1.658 -0.409 -32.037 1.00 92.56 104 HIS A C 1
ATOM 816 O O . HIS A 1 104 ? 2.778 -0.716 -32.454 1.00 92.56 104 HIS A O 1
ATOM 822 N N . ALA A 1 105 ? 0.749 0.205 -32.799 1.00 88.62 105 ALA A N 1
ATOM 823 C CA . ALA A 1 105 ? 0.857 0.321 -34.254 1.00 88.62 105 ALA A CA 1
ATOM 824 C C . ALA A 1 105 ? 2.094 1.097 -34.743 1.00 88.62 105 ALA A C 1
ATOM 826 O O . ALA A 1 105 ? 2.643 0.760 -35.787 1.00 88.62 105 ALA A O 1
ATOM 827 N N . GLU A 1 106 ? 2.547 2.112 -33.998 1.00 88.88 106 GLU A N 1
ATOM 828 C CA . GLU A 1 106 ? 3.683 2.950 -34.418 1.00 88.88 106 GLU A CA 1
ATOM 829 C C . GLU A 1 106 ? 5.042 2.417 -33.944 1.00 88.88 106 GLU A C 1
ATOM 831 O O . GLU A 1 106 ? 6.057 2.580 -34.616 1.00 88.88 106 GLU A O 1
ATOM 836 N N . THR A 1 107 ? 5.086 1.830 -32.745 1.00 89.88 107 THR A N 1
ATOM 837 C CA . THR A 1 107 ? 6.348 1.519 -32.047 1.00 89.88 107 THR A CA 1
ATOM 838 C C . THR A 1 107 ? 6.696 0.039 -32.095 1.00 89.88 107 THR A C 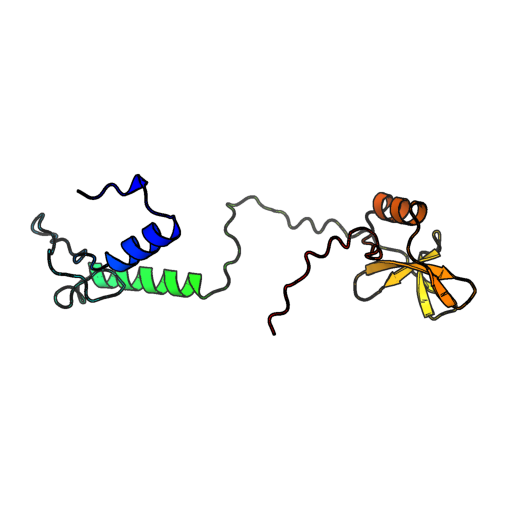1
ATOM 840 O O . THR A 1 107 ? 7.819 -0.326 -31.754 1.00 89.88 107 THR A O 1
ATOM 843 N N . HIS A 1 108 ? 5.752 -0.814 -32.503 1.00 90.25 108 HIS A N 1
ATOM 844 C CA . HIS A 1 108 ? 5.877 -2.272 -32.478 1.00 90.25 108 HIS A CA 1
ATOM 845 C C . HIS A 1 108 ? 6.197 -2.843 -31.083 1.00 90.25 108 HIS A C 1
ATOM 847 O O . HIS A 1 108 ? 6.723 -3.951 -30.941 1.00 90.25 108 HIS A O 1
ATOM 853 N N . ILE A 1 109 ? 5.889 -2.075 -30.033 1.00 93.50 109 ILE A N 1
ATOM 854 C CA . ILE A 1 109 ? 6.024 -2.512 -28.646 1.00 93.50 109 ILE A CA 1
ATOM 855 C C . ILE A 1 109 ? 4.839 -3.409 -28.321 1.00 93.50 109 ILE A C 1
ATOM 857 O O . ILE A 1 109 ? 3.687 -3.046 -28.550 1.00 93.50 109 ILE A O 1
ATOM 861 N N . VAL A 1 110 ? 5.141 -4.578 -27.775 1.00 94.19 110 VAL A N 1
ATOM 862 C CA . VAL A 1 110 ? 4.170 -5.576 -27.352 1.00 94.19 110 VAL A CA 1
ATOM 863 C C . VAL A 1 110 ? 3.728 -5.285 -25.924 1.00 94.19 110 VAL A C 1
ATOM 865 O O . VAL A 1 110 ? 4.554 -5.090 -25.025 1.00 94.19 110 VAL A O 1
ATOM 868 N N . PHE A 1 111 ? 2.418 -5.311 -25.716 1.00 93.94 111 PHE A N 1
ATOM 869 C CA . PHE A 1 111 ? 1.745 -5.091 -24.448 1.00 93.94 111 PHE A CA 1
ATOM 870 C C . PHE A 1 111 ? 1.069 -6.368 -23.968 1.00 93.94 111 PHE A C 1
ATOM 872 O O . PHE A 1 111 ? 0.575 -7.181 -24.750 1.00 93.94 111 PHE A O 1
ATOM 879 N N . ASN A 1 112 ? 1.014 -6.531 -22.652 1.00 90.81 112 ASN A N 1
ATOM 880 C CA . ASN A 1 112 ? 0.201 -7.561 -22.029 1.00 90.81 112 ASN A CA 1
ATOM 881 C C . ASN A 1 112 ? -1.157 -6.964 -21.636 1.00 90.81 112 ASN A C 1
ATOM 883 O O . ASN A 1 112 ? -1.234 -6.072 -20.794 1.00 90.81 112 ASN A O 1
ATOM 887 N N . ILE A 1 113 ? -2.228 -7.481 -22.240 1.00 87.31 113 ILE A N 1
ATOM 888 C CA . ILE A 1 113 ? -3.601 -6.997 -22.042 1.00 87.31 113 ILE A CA 1
ATOM 889 C C . ILE A 1 113 ? -4.086 -7.137 -20.593 1.00 87.31 113 ILE A C 1
ATOM 891 O O . ILE A 1 113 ? -4.924 -6.371 -20.148 1.00 87.31 113 ILE A O 1
ATOM 895 N N . ASN A 1 114 ? -3.534 -8.074 -19.817 1.00 87.00 114 ASN A N 1
ATOM 896 C CA . ASN A 1 114 ? -3.990 -8.299 -18.444 1.00 87.00 114 ASN A CA 1
ATOM 897 C C . ASN A 1 114 ? -3.500 -7.225 -17.468 1.00 87.00 114 ASN A C 1
ATOM 899 O O . ASN A 1 114 ? -4.092 -7.034 -16.412 1.00 87.00 114 ASN A O 1
ATOM 903 N N . ASN A 1 115 ? -2.368 -6.584 -17.761 1.00 87.56 115 ASN A N 1
ATOM 904 C CA . ASN A 1 115 ? -1.743 -5.618 -16.855 1.00 87.56 115 ASN A CA 1
ATOM 905 C C . ASN A 1 115 ? -1.448 -4.264 -17.517 1.00 87.56 115 ASN A C 1
ATOM 907 O O . ASN A 1 115 ? -0.888 -3.388 -16.856 1.00 87.56 115 ASN A O 1
ATOM 911 N N . HIS A 1 116 ? -1.786 -4.122 -18.803 1.00 86.56 116 HIS A N 1
ATOM 912 C CA . HIS A 1 116 ? -1.502 -2.969 -19.656 1.00 86.56 116 HIS A CA 1
ATOM 913 C C . HIS A 1 116 ? -0.029 -2.522 -19.596 1.00 86.56 116 HIS A C 1
ATOM 915 O O . HIS A 1 116 ? 0.277 -1.331 -19.617 1.00 86.56 116 HIS A O 1
ATOM 921 N N . LYS A 1 117 ? 0.910 -3.477 -19.491 1.00 91.38 117 LYS A N 1
ATOM 922 C CA . LYS A 1 117 ? 2.354 -3.193 -19.452 1.00 91.38 117 LYS A CA 1
ATOM 923 C C . LYS A 1 117 ? 3.036 -3.589 -20.751 1.00 91.38 117 LYS A C 1
ATOM 925 O O . LYS A 1 117 ? 2.811 -4.686 -21.263 1.00 91.38 117 LYS A O 1
ATOM 930 N N . ALA A 1 118 ? 3.936 -2.734 -21.224 1.00 92.88 118 ALA A N 1
ATOM 931 C CA . ALA A 1 118 ? 4.885 -3.055 -22.276 1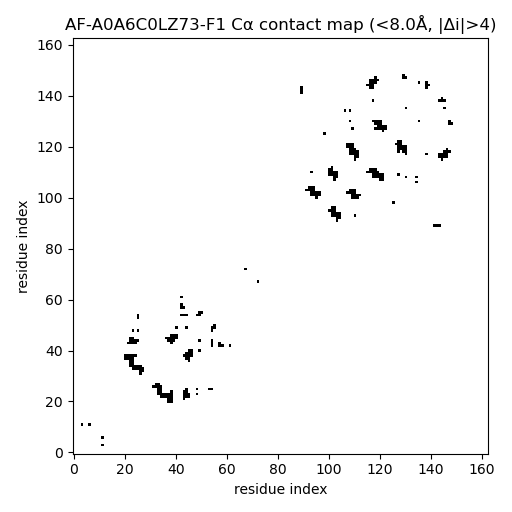.00 92.88 118 ALA A CA 1
ATOM 932 C C . ALA A 1 118 ? 5.852 -4.142 -21.785 1.00 92.88 118 ALA A C 1
ATOM 934 O O . ALA A 1 118 ? 6.555 -3.961 -20.786 1.00 92.88 118 ALA A O 1
ATOM 935 N N . ILE A 1 119 ? 5.874 -5.275 -22.481 1.00 92.56 119 ILE A N 1
ATOM 936 C CA . ILE A 1 119 ? 6.693 -6.444 -22.134 1.00 92.56 119 ILE A CA 1
ATOM 937 C C . ILE A 1 119 ? 7.925 -6.585 -23.028 1.00 92.56 119 ILE A C 1
ATOM 939 O O . ILE A 1 119 ? 8.909 -7.198 -22.617 1.00 92.56 119 ILE A O 1
ATOM 943 N N . GLY A 1 120 ? 7.899 -6.015 -24.235 1.00 93.31 120 GLY A N 1
ATOM 944 C CA . GLY A 1 120 ? 8.989 -6.199 -25.183 1.00 93.31 120 GLY A CA 1
ATOM 945 C C . GLY A 1 120 ? 8.666 -5.773 -26.606 1.00 93.31 120 GLY A C 1
ATOM 946 O O . GLY A 1 120 ? 7.695 -5.066 -26.842 1.00 93.31 120 GLY A O 1
ATOM 947 N N . VAL A 1 121 ? 9.487 -6.221 -27.552 1.00 92.25 121 VAL A N 1
ATOM 948 C CA . VAL A 1 121 ? 9.299 -6.016 -28.996 1.00 92.25 121 VAL A CA 1
ATOM 949 C C . VAL A 1 121 ? 9.249 -7.374 -29.683 1.00 92.25 121 VAL A C 1
ATOM 951 O O . VAL A 1 121 ? 10.079 -8.243 -29.413 1.00 92.25 121 VAL A O 1
ATOM 954 N N . GLN A 1 122 ? 8.291 -7.563 -30.583 1.00 91.56 122 GLN A N 1
ATOM 955 C CA . GLN A 1 122 ? 8.148 -8.810 -31.323 1.00 91.56 122 GLN A CA 1
ATOM 956 C C . GLN A 1 122 ? 9.281 -8.970 -32.352 1.00 91.56 122 GLN A C 1
ATOM 958 O O . GLN A 1 122 ? 9.450 -8.144 -33.248 1.00 91.56 122 GLN A O 1
ATOM 963 N N . MET A 1 123 ? 10.049 -10.054 -32.259 1.00 90.25 123 MET A N 1
ATOM 964 C CA . MET A 1 123 ? 11.064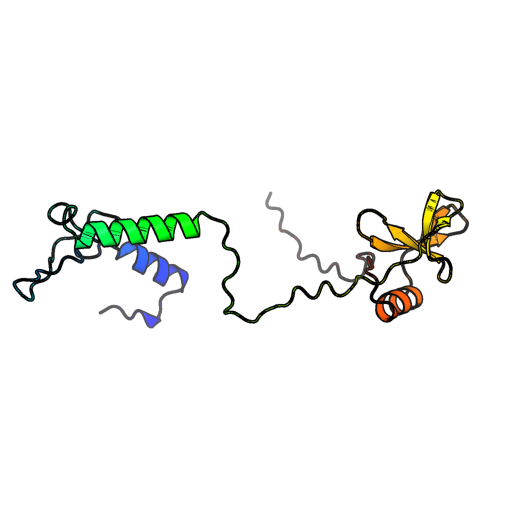 -10.412 -33.251 1.00 90.25 123 MET A CA 1
ATOM 965 C C . MET A 1 123 ? 10.459 -11.162 -34.449 1.00 90.25 123 MET A C 1
ATOM 967 O O . MET A 1 123 ? 9.372 -11.739 -34.378 1.00 90.25 123 MET A O 1
ATOM 971 N N . GLN A 1 124 ? 11.199 -11.211 -35.563 1.00 88.69 124 GLN A N 1
ATOM 972 C CA . GLN A 1 124 ? 10.769 -11.897 -36.792 1.00 88.69 124 GLN A CA 1
ATOM 973 C C . GLN A 1 124 ? 10.577 -13.413 -36.632 1.00 88.69 124 GLN A C 1
ATOM 975 O O . GLN A 1 124 ? 9.893 -14.024 -37.450 1.00 88.69 124 GLN A O 1
ATOM 980 N N . ASN A 1 125 ? 11.177 -14.014 -35.606 1.00 87.56 125 ASN A N 1
ATOM 981 C CA . ASN A 1 125 ? 11.056 -15.435 -35.289 1.00 87.56 125 ASN A CA 1
ATOM 982 C C . ASN A 1 125 ? 9.810 -15.763 -34.442 1.00 87.56 125 ASN A C 1
ATOM 984 O O . ASN A 1 125 ? 9.504 -16.936 -34.267 1.00 87.56 125 ASN A O 1
ATOM 988 N N . GLY A 1 126 ? 9.075 -14.756 -33.956 1.00 85.50 126 GLY A N 1
ATOM 989 C CA . GLY A 1 126 ? 7.935 -14.952 -33.056 1.00 85.50 126 GLY A CA 1
ATOM 990 C C . GLY A 1 126 ? 8.267 -14.862 -31.566 1.00 85.50 126 GLY A C 1
ATOM 991 O O . GLY A 1 126 ? 7.343 -14.856 -30.755 1.00 85.50 126 GLY A O 1
ATOM 992 N N . ASP A 1 127 ? 9.534 -14.673 -31.194 1.00 89.62 127 ASP A N 1
ATOM 993 C CA . ASP A 1 127 ? 9.919 -14.408 -29.806 1.00 89.62 127 ASP A CA 1
ATOM 994 C C . ASP A 1 127 ? 9.740 -12.931 -29.432 1.00 89.62 127 ASP A C 1
ATOM 996 O O . ASP A 1 127 ? 9.793 -12.036 -30.281 1.00 89.62 127 ASP A O 1
ATOM 1000 N N . ILE A 1 128 ? 9.562 -12.666 -28.136 1.00 90.19 128 ILE A N 1
ATOM 1001 C CA . ILE A 1 128 ? 9.466 -11.311 -27.585 1.00 90.19 128 ILE A CA 1
ATOM 1002 C C . ILE A 1 128 ? 10.834 -10.910 -27.028 1.00 90.19 128 ILE A C 1
ATOM 1004 O O . ILE A 1 128 ? 11.307 -11.449 -26.027 1.00 90.19 128 ILE A O 1
ATOM 1008 N N . ALA A 1 129 ? 11.471 -9.944 -27.685 1.00 89.88 129 ALA A N 1
ATOM 1009 C CA . ALA A 1 129 ? 12.705 -9.327 -27.224 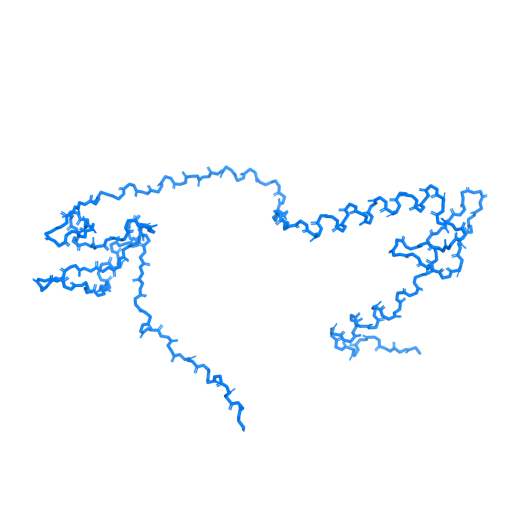1.00 89.88 129 ALA A CA 1
ATOM 1010 C C . ALA A 1 129 ? 12.442 -8.423 -26.015 1.00 89.88 129 ALA A C 1
ATOM 1012 O O . ALA A 1 129 ? 11.418 -7.737 -25.994 1.00 89.88 129 ALA A O 1
ATOM 1013 N N . PRO A 1 130 ? 13.376 -8.311 -25.059 1.00 91.44 130 PRO A N 1
ATOM 1014 C CA . PRO A 1 130 ? 13.274 -7.303 -24.012 1.00 91.44 130 PRO A CA 1
ATOM 1015 C C . PRO A 1 130 ? 13.288 -5.879 -24.5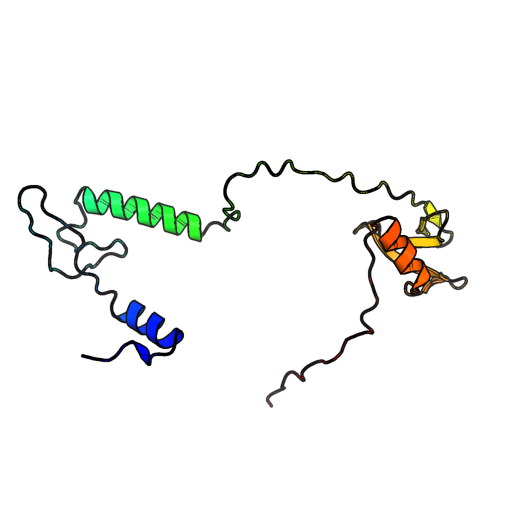87 1.00 91.44 130 PRO A C 1
ATOM 1017 O O . PRO A 1 130 ? 13.936 -5.614 -25.603 1.00 91.44 130 PRO A O 1
ATOM 1020 N N . LEU A 1 131 ? 12.615 -4.950 -23.901 1.00 90.38 131 LEU A N 1
ATOM 1021 C CA . LEU A 1 131 ? 12.603 -3.532 -24.271 1.00 90.38 131 LEU A CA 1
ATOM 1022 C C . LEU A 1 131 ? 14.024 -2.957 -24.283 1.00 90.38 131 LEU A C 1
ATOM 1024 O O . LEU A 1 131 ? 14.769 -3.080 -23.306 1.00 90.38 131 LEU A O 1
ATOM 1028 N N . ARG A 1 132 ? 14.401 -2.296 -25.380 1.00 91.00 132 ARG A N 1
ATOM 1029 C CA . ARG A 1 132 ? 15.678 -1.578 -25.477 1.00 91.00 132 ARG A CA 1
ATOM 1030 C C . ARG A 1 132 ? 15.546 -0.204 -24.817 1.00 91.00 132 ARG A C 1
ATOM 1032 O O . ARG A 1 132 ? 14.431 0.291 -24.663 1.00 91.00 132 ARG A O 1
ATOM 1039 N N . PRO A 1 133 ? 16.660 0.486 -24.517 1.00 89.62 133 PRO A N 1
ATOM 1040 C CA . PRO A 1 133 ? 16.614 1.831 -23.940 1.00 89.62 133 PRO A CA 1
ATOM 1041 C C . PRO A 1 133 ? 15.756 2.816 -24.744 1.00 89.62 133 PRO A C 1
ATOM 1043 O O . PRO A 1 133 ? 15.023 3.598 -24.153 1.00 89.62 133 PRO A O 1
ATOM 1046 N N . LYS A 1 134 ? 15.782 2.720 -26.082 1.00 90.31 134 LYS A N 1
ATOM 1047 C CA . LYS A 1 134 ? 14.928 3.528 -26.965 1.00 90.31 134 LYS A CA 1
ATOM 1048 C C . LYS A 1 134 ? 13.438 3.261 -26.727 1.00 90.31 134 LYS A C 1
ATOM 1050 O O . LYS A 1 134 ? 12.665 4.199 -26.596 1.00 90.31 134 LYS A O 1
ATOM 1055 N N . ASP A 1 135 ? 13.056 1.990 -26.641 1.00 89.62 135 ASP A N 1
ATOM 1056 C CA . ASP A 1 135 ? 11.662 1.578 -26.457 1.00 89.62 135 ASP A CA 1
ATOM 1057 C C . ASP A 1 135 ? 11.164 1.965 -25.045 1.00 89.62 135 ASP A C 1
ATOM 1059 O O . ASP A 1 135 ? 10.015 2.360 -24.863 1.00 89.62 135 ASP A O 1
ATOM 1063 N N . ILE A 1 136 ? 12.056 1.935 -24.045 1.00 90.38 136 ILE A N 1
ATOM 1064 C CA . ILE A 1 136 ? 11.786 2.426 -22.683 1.00 90.38 136 ILE A CA 1
ATOM 1065 C C . ILE A 1 136 ? 11.560 3.943 -22.681 1.00 90.38 136 ILE A C 1
ATOM 1067 O O . ILE A 1 136 ? 10.638 4.413 -22.019 1.00 90.38 136 ILE A O 1
ATOM 1071 N N . SER A 1 137 ? 12.362 4.714 -23.423 1.00 91.44 137 SER A N 1
ATOM 1072 C CA . SER A 1 137 ? 12.158 6.161 -23.553 1.00 91.44 137 SER A CA 1
ATOM 1073 C C . SER A 1 137 ? 10.787 6.501 -24.142 1.00 91.44 137 SER A C 1
ATOM 1075 O O . SER A 1 137 ? 10.138 7.413 -23.637 1.00 91.44 137 SER A O 1
ATOM 1077 N N . GLU A 1 138 ? 10.311 5.740 -25.133 1.00 91.12 138 GLU A N 1
ATOM 1078 C CA . GLU A 1 138 ? 8.947 5.882 -25.670 1.00 91.12 138 GLU A CA 1
ATOM 1079 C C . GLU A 1 138 ? 7.885 5.588 -24.603 1.00 91.12 138 GLU A C 1
ATOM 1081 O O . GLU A 1 138 ? 6.946 6.366 -24.432 1.00 91.12 138 GLU A O 1
ATOM 1086 N N . CYS A 1 139 ? 8.062 4.509 -23.828 1.00 90.50 139 CYS A N 1
ATOM 1087 C CA . CYS A 1 139 ? 7.148 4.174 -22.734 1.00 90.50 139 CYS A CA 1
ATOM 1088 C C . CYS A 1 139 ? 7.090 5.295 -21.686 1.00 90.50 139 CYS A C 1
ATOM 1090 O O . CYS A 1 139 ? 6.006 5.680 -21.265 1.00 90.50 139 CYS A O 1
ATOM 1092 N N . ILE A 1 140 ? 8.237 5.863 -21.302 1.00 89.88 140 ILE A N 1
ATOM 1093 C CA . ILE A 1 140 ? 8.304 6.983 -20.351 1.00 89.88 140 ILE A CA 1
ATOM 1094 C C . ILE A 1 140 ? 7.630 8.230 -20.937 1.00 89.88 140 ILE A C 1
ATOM 1096 O O . ILE A 1 140 ? 6.818 8.856 -20.259 1.00 89.88 140 ILE A O 1
ATOM 1100 N N . SER A 1 141 ? 7.931 8.576 -22.193 1.00 90.06 141 SER A N 1
ATOM 1101 C CA . SER A 1 141 ? 7.382 9.766 -22.857 1.00 90.06 141 SER A CA 1
ATOM 1102 C C . SER A 1 141 ? 5.861 9.723 -22.975 1.00 90.06 141 SER A C 1
ATOM 1104 O O . SER A 1 141 ? 5.212 10.762 -22.888 1.00 90.06 141 SER A O 1
ATOM 1106 N N . ARG A 1 142 ? 5.297 8.531 -23.182 1.00 88.19 142 ARG A N 1
ATOM 1107 C CA . ARG A 1 142 ? 3.855 8.301 -23.330 1.00 88.19 142 ARG A CA 1
ATOM 1108 C C . ARG A 1 142 ? 3.182 7.861 -22.025 1.00 88.19 142 ARG A C 1
ATOM 1110 O O . ARG A 1 142 ? 2.011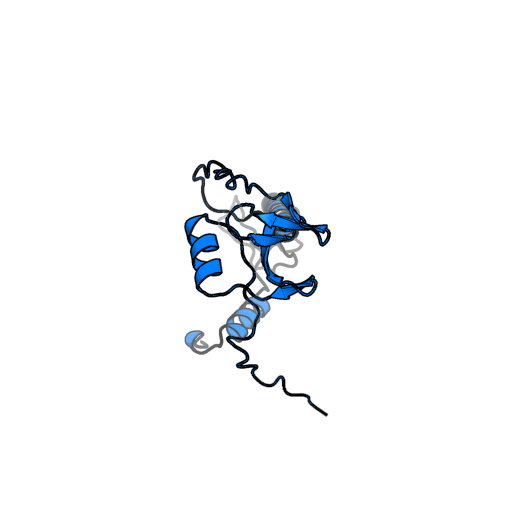 7.503 -22.037 1.00 88.19 142 ARG A O 1
ATOM 1117 N N . ARG A 1 143 ? 3.920 7.883 -20.905 1.00 88.94 143 ARG A N 1
ATOM 1118 C CA . ARG A 1 143 ? 3.483 7.436 -19.567 1.00 88.94 143 ARG A CA 1
ATOM 1119 C C . ARG A 1 143 ? 2.934 6.000 -19.530 1.00 88.94 143 ARG A C 1
ATOM 1121 O O . ARG A 1 143 ? 2.119 5.654 -18.681 1.00 88.94 143 ARG A O 1
ATOM 1128 N N . TRP A 1 144 ? 3.404 5.132 -20.419 1.00 90.75 144 TRP A N 1
ATOM 1129 C CA . TRP A 1 144 ? 3.028 3.723 -20.431 1.00 90.75 144 TRP A CA 1
ATOM 1130 C C . TRP A 1 144 ? 3.756 2.937 -19.346 1.00 90.75 144 TRP A C 1
ATOM 1132 O O . TRP A 1 144 ? 4.953 3.117 -19.102 1.00 90.75 144 TRP A O 1
ATOM 1142 N N . LYS A 1 145 ? 3.050 1.987 -18.731 1.00 90.81 145 LYS A N 1
ATOM 1143 C CA . LYS A 1 145 ? 3.651 1.030 -17.798 1.00 90.81 145 LYS A CA 1
ATOM 1144 C C . LYS A 1 145 ? 4.522 0.051 -18.594 1.00 90.81 145 LYS A C 1
ATOM 1146 O O . LYS A 1 145 ? 4.110 -0.433 -19.642 1.00 90.81 145 LYS A O 1
ATOM 1151 N N . TYR A 1 146 ? 5.713 -0.281 -18.100 1.00 91.50 146 TYR A N 1
ATOM 1152 C CA . TYR A 1 146 ? 6.625 -1.217 -18.768 1.00 91.50 146 TYR A CA 1
ATOM 1153 C C . TYR A 1 146 ? 7.302 -2.166 -17.777 1.00 91.50 146 TYR A C 1
ATOM 1155 O O . TYR A 1 146 ? 7.456 -1.854 -16.595 1.00 91.50 146 TYR A O 1
ATOM 1163 N N . GLN A 1 147 ? 7.694 -3.347 -18.254 1.00 86.56 147 GLN A N 1
ATOM 1164 C CA . GLN A 1 147 ? 8.416 -4.351 -17.480 1.00 86.56 147 GLN A CA 1
ATOM 1165 C C . GLN A 1 147 ? 9.869 -4.423 -17.951 1.00 86.56 147 GLN A C 1
ATOM 1167 O O . GLN A 1 147 ? 10.163 -4.887 -19.050 1.00 86.56 147 GLN A O 1
ATOM 1172 N N . VAL A 1 148 ? 10.798 -3.985 -17.100 1.00 79.12 148 VAL A N 1
ATOM 1173 C CA . VAL A 1 148 ? 12.233 -4.151 -17.363 1.00 79.12 148 VAL A CA 1
ATOM 1174 C C . VAL A 1 148 ? 12.643 -5.571 -16.960 1.00 79.12 148 VAL A C 1
ATOM 1176 O O . VAL A 1 148 ? 12.356 -5.981 -15.831 1.00 79.12 148 VAL A O 1
ATOM 1179 N N . PRO A 1 149 ? 13.317 -6.345 -17.829 1.00 64.88 149 PRO A N 1
ATOM 1180 C CA . PRO A 1 149 ? 13.870 -7.638 -17.438 1.00 64.88 149 PRO A CA 1
ATOM 1181 C C . PRO A 1 149 ? 14.903 -7.446 -16.317 1.00 64.88 149 PRO A C 1
ATOM 1183 O O . PRO A 1 149 ? 15.800 -6.610 -16.412 1.00 64.88 149 PRO A O 1
ATOM 1186 N N . SER A 1 150 ? 14.781 -8.233 -15.246 1.00 58.31 150 SER A N 1
ATOM 1187 C CA . SER A 1 150 ? 15.570 -8.136 -14.005 1.00 58.31 150 SER A CA 1
ATOM 1188 C C . SER A 1 150 ? 17.034 -8.609 -14.154 1.00 58.31 150 SER A C 1
ATOM 1190 O O . SER A 1 150 ? 17.539 -9.368 -13.337 1.00 58.31 150 SER A O 1
ATOM 1192 N N . ASN A 1 151 ? 17.747 -8.164 -15.193 1.00 53.22 151 ASN A N 1
ATOM 1193 C CA . ASN A 1 151 ? 19.186 -8.413 -15.373 1.00 53.22 151 ASN A CA 1
ATOM 1194 C C . ASN A 1 151 ? 20.072 -7.242 -14.910 1.00 53.22 151 ASN A C 1
ATOM 1196 O O . ASN A 1 151 ? 21.279 -7.245 -15.137 1.00 53.22 151 ASN A O 1
ATOM 1200 N N . ALA A 1 152 ? 19.503 -6.263 -14.203 1.00 51.59 152 ALA A N 1
ATOM 1201 C CA . ALA A 1 152 ? 20.240 -5.186 -13.550 1.00 51.59 152 ALA A CA 1
ATOM 1202 C C . ALA A 1 152 ? 19.927 -5.182 -12.044 1.00 51.59 152 ALA A C 1
ATOM 1204 O O . ALA A 1 152 ? 19.046 -4.456 -11.595 1.00 51.59 152 ALA A O 1
ATOM 1205 N N . GLY A 1 153 ? 20.626 -6.016 -11.259 1.00 47.06 153 GLY A N 1
ATOM 1206 C CA . GLY A 1 153 ? 20.587 -5.897 -9.792 1.00 47.06 153 GLY A CA 1
ATOM 1207 C C . GLY A 1 153 ? 20.565 -7.171 -8.948 1.00 47.06 153 GLY A C 1
ATOM 1208 O O . GLY A 1 153 ? 20.140 -7.102 -7.798 1.00 47.06 153 GLY A O 1
ATOM 1209 N N . ALA A 1 154 ? 21.057 -8.319 -9.420 1.00 42.06 154 ALA A N 1
ATOM 1210 C CA . ALA A 1 154 ? 21.351 -9.442 -8.526 1.00 42.06 154 ALA A CA 1
ATOM 1211 C C . ALA A 1 154 ? 22.631 -9.174 -7.698 1.00 42.06 154 ALA A C 1
ATOM 1213 O O . ALA A 1 154 ? 23.666 -9.800 -7.896 1.00 42.06 154 ALA A O 1
ATOM 1214 N N . ARG A 1 155 ? 22.566 -8.265 -6.716 1.00 42.47 155 ARG A N 1
ATOM 1215 C CA . ARG A 1 155 ? 23.320 -8.449 -5.463 1.00 42.47 155 ARG A CA 1
ATOM 1216 C C . ARG A 1 155 ? 22.409 -9.195 -4.499 1.00 42.47 155 ARG A C 1
ATOM 1218 O O . ARG A 1 155 ? 21.923 -8.652 -3.511 1.00 42.47 155 ARG A O 1
ATOM 1225 N N . THR A 1 156 ? 22.153 -10.458 -4.820 1.00 43.78 156 THR A N 1
ATOM 1226 C CA . THR A 1 156 ? 21.558 -11.403 -3.881 1.00 43.78 156 THR A CA 1
ATOM 1227 C C . THR A 1 156 ? 22.517 -11.534 -2.701 1.00 43.78 156 THR A C 1
ATOM 1229 O O . THR A 1 156 ? 23.588 -12.129 -2.830 1.00 43.78 156 THR A O 1
ATOM 1232 N N . LYS A 1 157 ? 22.160 -10.970 -1.541 1.00 45.69 157 LYS A N 1
ATOM 1233 C CA . LYS A 1 157 ? 22.737 -11.427 -0.272 1.00 45.69 157 LYS A CA 1
ATOM 1234 C C . LYS A 1 157 ? 22.478 -12.938 -0.210 1.00 45.69 157 LYS A C 1
ATOM 1236 O O . LYS A 1 157 ? 21.318 -13.327 -0.369 1.00 45.69 157 LYS A O 1
ATOM 1241 N N . PRO A 1 158 ? 23.501 -13.793 -0.043 1.00 44.97 158 PRO A N 1
ATOM 1242 C CA . PRO A 1 158 ? 23.268 -15.223 0.049 1.00 44.97 158 PRO A CA 1
ATOM 1243 C C . PRO A 1 158 ? 22.418 -15.479 1.293 1.00 44.97 158 PRO A C 1
ATOM 1245 O O . PRO A 1 158 ? 22.843 -15.219 2.418 1.00 44.97 158 PRO A O 1
ATOM 1248 N N . PHE A 1 159 ? 21.190 -15.953 1.085 1.00 43.94 159 PHE A N 1
ATOM 1249 C CA . PHE A 1 159 ? 20.403 -16.555 2.149 1.00 43.94 159 PHE A CA 1
ATOM 1250 C C . PHE A 1 159 ? 21.192 -17.762 2.655 1.00 43.94 159 PHE A C 1
ATOM 1252 O O . PHE A 1 159 ? 21.358 -18.752 1.940 1.00 43.94 159 PHE A O 1
ATOM 1259 N N . GLY A 1 160 ? 21.726 -17.645 3.870 1.00 45.81 160 GLY A N 1
ATOM 1260 C CA . GLY A 1 160 ? 22.412 -18.729 4.550 1.00 45.81 160 GLY A CA 1
ATOM 1261 C C . GLY A 1 160 ? 21.484 -19.932 4.669 1.00 45.81 160 GLY A C 1
ATOM 1262 O O . GLY A 1 160 ? 20.487 -19.889 5.389 1.00 45.81 160 GLY A O 1
ATOM 1263 N N . LYS A 1 161 ? 21.820 -21.012 3.963 1.00 50.28 161 LYS A N 1
ATOM 1264 C CA . LYS A 1 161 ? 21.281 -22.337 4.250 1.00 50.28 161 LYS A CA 1
ATOM 1265 C C . LYS A 1 161 ? 22.059 -22.889 5.441 1.00 50.28 161 LYS A C 1
ATOM 1267 O O . LYS A 1 161 ? 23.260 -23.112 5.337 1.00 50.28 161 LYS A O 1
ATOM 1272 N N . LYS A 1 162 ? 21.367 -23.070 6.563 1.00 44.53 162 LYS A N 1
ATOM 1273 C CA . LYS A 1 162 ? 21.810 -23.940 7.653 1.00 44.53 162 LYS A CA 1
ATOM 1274 C C . LYS A 1 162 ? 21.529 -25.383 7.221 1.00 44.53 162 LYS A C 1
ATOM 1276 O O . LYS A 1 162 ? 20.391 -25.670 6.856 1.00 44.53 162 LYS A O 1
ATOM 1281 N N . TRP A 1 163 ? 22.555 -26.224 7.244 1.00 46.75 163 TRP A N 1
ATOM 1282 C CA . TRP A 1 163 ? 22.464 -27.677 7.382 1.00 46.75 163 TRP A CA 1
ATOM 1283 C C . TRP A 1 163 ? 23.368 -28.048 8.549 1.00 46.75 163 TRP A C 1
ATOM 1285 O O . TRP A 1 163 ? 24.461 -27.438 8.628 1.00 46.75 163 TRP A O 1
#

Solvent-accessible surface area (backbone atoms only — not comparable to full-atom values): 10287 Å² total; per-residue (Å²): 136,84,73,75,87,76,54,53,76,66,54,49,53,50,50,57,62,70,58,65,62,40,48,16,70,53,64,51,91,91,43,102,48,65,47,79,52,58,26,76,44,98,63,31,28,21,81,90,46,48,85,36,73,68,33,49,53,36,44,53,53,47,52,52,50,54,50,50,71,71,38,85,71,79,83,87,67,82,92,61,89,70,67,82,71,75,67,74,74,71,84,75,71,61,42,75,44,100,82,74,46,36,21,27,82,88,75,48,39,24,39,40,85,92,74,63,26,35,56,18,30,70,43,98,86,73,50,73,39,71,62,48,74,69,56,47,50,52,29,59,75,65,69,46,50,65,53,80,78,85,84,80,73,86,78,69,75,80,78,81,79,86,128

Secondary structure (DSSP, 8-state):
---GGGS-HHHHHHHHHHT--PBP--B-SSSS-B--SBP-STTS--GGGTTSHHHHHHHHHHHHHHHHHHS-PPP------------------EEE-TTS-EEETTT-EEEETTTTEEEEEE-TTS-EEPPPHHHHHHHHHTT-EE---S-S-----------

Foldseek 3Di:
DDDLPPDDPVVNVVVVVVPQQAFAQDADPVDRDDGRHGDPDPLRHNPVCCPPPVNVVSVVVVVVVVVCVVPPDPDDDPDDPPPVCVVVLQPQDWDQDPLRFTARPPLQFTADPVVQEGAAHQDPVRDGHFQDPVNVVVCVVSVGHYDHPPPPDPPPPPPDDDD

pLDDT: mean 77.42, std 16.96, range [42.06, 94.19]

Radius of gyration: 30.86 Å; Cα contacts (8 Å, |Δi|>4): 167; chains: 1; bounding box: 44×44×84 Å

Sequence (163 aa):
MDDLSKLSKGELIERLKATNKSTCAYRSTRSNTSCTSLSTTAHGYCDIHADTLQAASARERYEKASREERSPTPPNSPDRDIEDDDEDEPEISVQHNRYGNFEHAETHIVFNINNHKAIGVQMQNGDIAPLRPKDISECISRRWKYQVPSNAGARTKPFGKKW

Nearest PDB structures (foldseek):
  7xf2-assembly1_A  TM=1.517E-01  e=6.563E+00  White spot syndrome virus